Protein AF-A0AAD7NVD7-F1 (afdb_monomer_lite)

Secondary structure (DSSP, 8-state):
---------PPPPPPHHHHHHHHHHHHHHHHHHHHHHHHHHHHHHHHHHHHHHHHTS-HHHHHHHHHHHHHHHHTS-SS--HHHHHHHHHHHHHHHTT----HHHHHHHHHHHHHH--HHHHHHHHHHHHT-

Sequence (132 aa):
PQIRHTEPKKRPPLTAEKRKENAERRAEKRDGIDEALAAWWESTVALADDLSTRYKQKPKYFLEMMFQGSARMVHAQGKPNPYNAFRAEKAAECRERGEAKDAPTLHQDYFDEYKHLTVAEKDALVERFKDT

pLDDT: mean 86.47, std 12.33, range [48.78, 97.88]

Radius of gyration: 26.36 Å; chains: 1; bounding box: 55×62×56 Å

Structure (mmCIF, N/CA/C/O backbone):
data_AF-A0AAD7NVD7-F1
#
_entry.id   AF-A0AAD7NVD7-F1
#
loop_
_atom_site.group_PDB
_atom_site.id
_atom_site.type_symbol
_atom_site.label_atom_id
_atom_site.label_alt_id
_atom_site.label_comp_id
_atom_site.label_asym_id
_atom_site.label_entity_id
_atom_site.label_seq_id
_atom_site.pdbx_PDB_ins_code
_atom_site.Cartn_x
_atom_site.Cartn_y
_atom_site.Cartn_z
_atom_site.occupancy
_atom_site.B_iso_or_equiv
_atom_site.auth_seq_id
_atom_site.auth_comp_id
_atom_site.auth_asym_id
_atom_site.auth_atom_id
_atom_site.pdbx_PDB_model_num
ATOM 1 N N . PRO A 1 1 ? 27.121 42.587 -1.516 1.00 49.03 1 PRO A N 1
ATOM 2 C CA . PRO A 1 1 ? 25.753 42.102 -1.203 1.00 49.03 1 PRO A CA 1
ATOM 3 C C . PRO A 1 1 ? 25.769 41.182 0.032 1.00 49.03 1 PRO A C 1
ATOM 5 O O . PRO A 1 1 ? 26.150 40.022 -0.068 1.00 49.03 1 PRO A O 1
ATOM 8 N N . GLN A 1 2 ? 25.449 41.720 1.215 1.00 48.78 2 GLN A N 1
ATOM 9 C CA . GLN A 1 2 ? 25.374 40.931 2.452 1.00 48.78 2 GLN A CA 1
ATOM 10 C C . GLN A 1 2 ? 24.042 40.176 2.516 1.00 48.78 2 GLN A C 1
ATOM 12 O O . GLN A 1 2 ? 22.981 40.784 2.652 1.00 48.78 2 GLN A O 1
ATOM 17 N N . ILE A 1 3 ? 24.107 38.848 2.445 1.00 52.66 3 ILE A N 1
ATOM 18 C CA . ILE A 1 3 ? 22.983 37.958 2.738 1.00 52.66 3 ILE A CA 1
ATOM 19 C C . ILE A 1 3 ? 22.855 37.903 4.264 1.00 52.66 3 ILE A C 1
ATOM 21 O O . ILE A 1 3 ? 23.722 37.366 4.951 1.00 52.66 3 ILE A O 1
ATOM 25 N N . ARG A 1 4 ? 21.796 38.505 4.816 1.00 52.72 4 ARG A N 1
ATOM 26 C CA . ARG A 1 4 ? 21.467 38.373 6.240 1.00 52.72 4 ARG A CA 1
ATOM 27 C C . ARG A 1 4 ? 20.953 36.954 6.486 1.00 52.72 4 ARG A C 1
ATOM 29 O O . ARG A 1 4 ? 19.816 36.646 6.142 1.00 52.72 4 ARG A O 1
ATOM 36 N N . HIS A 1 5 ? 21.769 36.109 7.108 1.00 55.62 5 HIS A N 1
ATOM 37 C CA . HIS A 1 5 ? 21.279 34.908 7.776 1.00 55.62 5 HIS A CA 1
ATOM 38 C C . HIS A 1 5 ? 20.419 35.347 8.967 1.00 55.62 5 HIS A C 1
ATOM 40 O O . HIS A 1 5 ? 20.939 35.744 10.006 1.00 55.62 5 HIS A O 1
ATOM 46 N N . THR A 1 6 ? 19.096 35.339 8.818 1.00 63.62 6 THR A N 1
ATOM 47 C CA . THR A 1 6 ? 18.201 35.463 9.971 1.00 63.62 6 THR A CA 1
ATOM 48 C C . THR A 1 6 ? 18.173 34.120 10.686 1.00 63.62 6 THR A C 1
ATOM 50 O O . THR A 1 6 ? 17.677 33.140 10.127 1.00 63.62 6 THR A O 1
ATOM 53 N N . GLU A 1 7 ? 18.704 34.066 11.906 1.00 65.88 7 GLU A N 1
ATOM 54 C CA . GLU A 1 7 ? 18.535 32.908 12.781 1.00 65.88 7 GLU A CA 1
ATOM 55 C C . GLU A 1 7 ? 17.039 32.565 12.912 1.00 65.88 7 GLU A C 1
ATOM 57 O O . GLU A 1 7 ? 16.206 33.470 13.070 1.00 65.88 7 GLU A O 1
ATOM 62 N N . PRO A 1 8 ? 16.652 31.279 12.841 1.00 60.41 8 PRO A N 1
ATOM 63 C CA . PRO A 1 8 ? 15.260 30.891 12.995 1.00 60.41 8 PRO A CA 1
ATOM 64 C C . PRO A 1 8 ? 14.788 31.244 14.409 1.00 60.41 8 PRO A C 1
ATOM 66 O O . PRO A 1 8 ? 15.193 30.637 15.401 1.00 60.41 8 PRO A O 1
ATOM 69 N N . LYS A 1 9 ? 13.907 32.245 14.501 1.00 72.50 9 LYS A N 1
ATOM 70 C CA . LYS A 1 9 ? 13.310 32.710 15.757 1.00 72.50 9 LYS A CA 1
ATOM 71 C C . LYS A 1 9 ? 12.595 31.536 16.441 1.00 72.50 9 LYS A C 1
ATOM 73 O O . LYS A 1 9 ? 11.569 31.060 15.949 1.00 72.50 9 LYS A O 1
ATOM 78 N N . LYS A 1 10 ? 13.137 31.053 17.568 1.00 67.44 10 LYS A N 1
ATOM 79 C CA . LYS A 1 10 ? 12.531 29.967 18.357 1.00 67.44 10 LYS A CA 1
ATOM 80 C C . LYS A 1 10 ? 11.134 30.397 18.805 1.00 67.44 10 LYS A C 1
ATOM 82 O O . LYS A 1 10 ? 10.976 31.404 19.493 1.00 67.44 10 LYS A O 1
ATOM 87 N N . ARG A 1 11 ? 10.111 29.647 18.386 1.00 75.56 11 ARG A N 1
ATOM 88 C CA . ARG A 1 11 ? 8.727 29.893 18.809 1.00 75.56 11 ARG A CA 1
ATOM 89 C C . ARG A 1 11 ? 8.612 29.590 20.309 1.00 75.56 11 ARG A C 1
ATOM 91 O O . ARG A 1 11 ? 9.151 28.569 20.741 1.00 75.56 11 ARG A O 1
ATOM 98 N N . PRO A 1 12 ? 7.931 30.435 21.100 1.00 78.44 12 PRO A N 1
ATOM 99 C CA . PRO A 1 12 ? 7.745 30.173 22.520 1.00 78.44 12 PRO A CA 1
ATOM 100 C C . PRO A 1 12 ? 6.961 28.865 22.733 1.00 78.44 12 PRO A C 1
ATOM 102 O O . PRO A 1 12 ? 6.063 28.551 21.941 1.00 78.44 12 PRO A O 1
ATOM 105 N N . PRO A 1 13 ? 7.292 28.083 23.777 1.00 78.12 13 PRO A N 1
ATOM 106 C CA . PRO A 1 13 ? 6.607 26.830 24.064 1.00 78.12 13 PRO A CA 1
ATOM 107 C C . PRO A 1 13 ? 5.128 27.078 24.390 1.00 78.12 13 PRO A C 1
ATOM 109 O O . PRO A 1 13 ? 4.784 28.006 25.117 1.00 78.12 13 PRO A O 1
ATOM 112 N N . LEU A 1 14 ? 4.243 26.224 23.862 1.00 81.94 14 LEU A N 1
ATOM 113 C CA . LEU A 1 14 ? 2.805 26.262 24.160 1.00 81.94 14 LEU A CA 1
ATOM 114 C C . LEU A 1 14 ? 2.567 26.105 25.666 1.00 81.94 14 LEU A C 1
ATOM 116 O O . LEU A 1 14 ? 3.183 25.230 26.282 1.00 81.94 14 LEU A O 1
ATOM 120 N N . THR A 1 15 ? 1.649 26.899 26.221 1.00 88.31 15 THR A N 1
ATOM 121 C CA . THR A 1 15 ? 1.169 26.758 27.604 1.00 88.31 15 THR A CA 1
ATOM 122 C C . THR A 1 15 ? 0.456 25.417 27.796 1.00 88.31 15 THR A C 1
ATOM 124 O O . THR A 1 15 ? -0.029 24.824 26.829 1.00 88.31 15 THR A O 1
ATOM 127 N N . ALA A 1 16 ? 0.394 24.919 29.035 1.00 85.44 16 ALA A N 1
ATOM 128 C CA . ALA A 1 16 ? -0.267 23.648 29.347 1.00 85.44 16 ALA A CA 1
ATOM 129 C C . ALA A 1 16 ? -1.744 23.639 28.906 1.00 85.44 16 ALA A C 1
ATOM 131 O O . ALA A 1 16 ? -2.192 22.679 28.285 1.00 85.44 16 ALA A O 1
ATOM 132 N N . GLU A 1 17 ? -2.454 24.748 29.118 1.00 85.06 17 GLU A N 1
ATOM 133 C CA . GLU A 1 17 ? -3.843 24.945 28.685 1.00 85.06 17 GLU A CA 1
ATOM 134 C C . GLU A 1 17 ? -3.994 24.825 27.166 1.00 85.06 17 GLU A C 1
ATOM 136 O O . GLU A 1 17 ? -4.778 24.012 26.686 1.00 85.06 17 GLU A O 1
ATOM 141 N N . LYS A 1 18 ? -3.153 25.526 26.390 1.00 86.31 18 LYS A N 1
ATOM 142 C CA . LYS A 1 18 ? -3.166 25.423 24.922 1.00 86.31 18 LYS A CA 1
ATOM 143 C C . LYS A 1 18 ? -2.792 24.029 24.427 1.00 86.31 18 LYS A C 1
ATOM 145 O O . LYS A 1 18 ? -3.179 23.646 23.326 1.00 86.31 18 LYS A O 1
ATOM 150 N N . ARG A 1 19 ? -1.998 23.258 25.177 1.00 87.44 19 ARG A N 1
ATOM 151 C CA . ARG A 1 19 ? -1.716 21.853 24.832 1.00 87.44 19 ARG A CA 1
ATOM 152 C C . ARG A 1 19 ? -2.940 20.973 25.070 1.00 87.44 19 ARG A C 1
ATOM 154 O O . ARG A 1 19 ? -3.220 20.144 24.211 1.00 87.44 19 ARG A O 1
ATOM 161 N N . LYS A 1 20 ? -3.659 21.181 26.178 1.00 89.94 20 LYS A N 1
ATOM 162 C CA . LYS A 1 20 ? -4.896 20.463 26.517 1.00 89.94 20 LYS A CA 1
ATOM 163 C C . LYS A 1 20 ? -5.998 20.740 25.495 1.00 89.94 20 LYS A C 1
ATOM 165 O O . LYS A 1 20 ? -6.492 19.799 24.892 1.00 89.94 20 LYS A O 1
ATOM 170 N N . GLU A 1 21 ? -6.256 22.010 25.191 1.00 90.25 21 GLU A N 1
ATOM 171 C CA . GLU A 1 21 ? -7.224 22.431 24.165 1.00 90.25 21 GLU A CA 1
ATOM 172 C C . GLU A 1 21 ? -6.884 21.833 22.787 1.00 90.25 21 GLU A C 1
ATOM 174 O O . GLU A 1 21 ? -7.733 21.286 22.086 1.00 90.25 21 GLU A O 1
ATOM 179 N N . ASN A 1 22 ? -5.603 21.863 22.399 1.00 89.12 22 ASN A N 1
ATOM 180 C CA . ASN A 1 22 ? -5.165 21.233 21.154 1.00 89.12 22 ASN A CA 1
ATOM 181 C C . ASN A 1 22 ? -5.343 19.712 21.159 1.00 89.12 22 ASN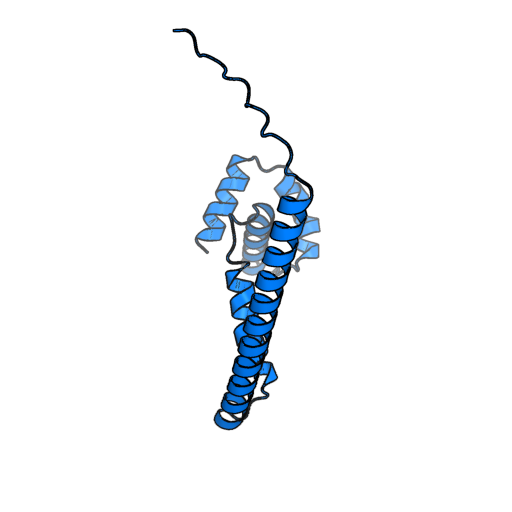 A C 1
ATOM 183 O O . ASN A 1 22 ? -5.587 19.147 20.096 1.00 89.12 22 ASN A O 1
ATOM 187 N N . ALA A 1 23 ? -5.155 19.051 22.301 1.00 89.69 23 ALA A N 1
ATOM 188 C CA . ALA A 1 23 ? -5.347 17.613 22.427 1.00 89.69 23 ALA A CA 1
ATOM 189 C C . ALA A 1 23 ? -6.832 17.244 22.327 1.00 89.69 23 ALA A C 1
ATOM 191 O O . ALA A 1 23 ? -7.161 16.344 21.562 1.00 89.69 23 ALA A O 1
ATOM 192 N N . GLU A 1 24 ? -7.709 17.986 23.003 1.00 91.75 24 GLU A N 1
ATOM 193 C CA . GLU A 1 24 ? -9.166 17.810 22.951 1.00 91.75 24 GLU A CA 1
ATOM 194 C C . GLU A 1 24 ? -9.692 18.004 21.526 1.00 91.75 24 GLU A C 1
ATOM 196 O O . GLU A 1 24 ? -10.316 17.104 20.974 1.00 91.75 24 GLU A O 1
ATOM 201 N N . ARG A 1 25 ? -9.302 19.093 20.850 1.00 91.00 25 ARG A N 1
ATOM 202 C CA . ARG A 1 25 ? -9.669 19.326 19.442 1.00 91.00 25 ARG A CA 1
ATOM 203 C C . ARG A 1 25 ? -9.154 18.236 18.498 1.00 91.00 25 ARG A C 1
ATOM 205 O O . ARG A 1 25 ? -9.771 17.933 17.481 1.00 91.00 25 ARG A O 1
ATOM 212 N N . ARG A 1 26 ? -7.970 17.680 18.775 1.00 90.06 26 ARG A N 1
ATOM 213 C CA . ARG A 1 26 ? -7.421 16.568 17.981 1.00 90.06 26 ARG A CA 1
ATOM 214 C C . ARG A 1 26 ? -8.186 15.273 18.226 1.00 90.06 26 ARG A C 1
ATOM 216 O O . ARG A 1 26 ? -8.305 14.506 17.278 1.00 90.06 26 ARG A O 1
ATOM 223 N N . ALA A 1 27 ? -8.636 15.035 19.457 1.00 92.25 27 ALA A N 1
ATOM 224 C CA . ALA A 1 27 ? -9.460 13.887 19.804 1.00 92.25 27 ALA A CA 1
ATOM 225 C C . ALA A 1 27 ? -10.813 13.984 19.095 1.00 92.25 27 ALA A C 1
ATOM 227 O O . ALA A 1 27 ? -11.097 13.130 18.273 1.00 92.25 27 ALA A O 1
ATOM 228 N N . GLU A 1 28 ? -11.527 15.101 19.246 1.00 93.19 28 GLU A N 1
ATOM 229 C CA . GLU A 1 28 ? -12.812 15.340 18.571 1.00 93.19 28 GLU A CA 1
ATOM 230 C C . GLU A 1 28 ? -12.703 15.191 17.046 1.00 93.19 28 GLU A C 1
ATOM 232 O O . GLU A 1 28 ? -13.506 14.515 16.406 1.00 93.19 28 GLU A O 1
ATOM 237 N N . LYS A 1 29 ? -11.649 15.760 16.444 1.00 93.75 29 LYS A N 1
ATOM 238 C CA . LYS A 1 29 ? -11.399 15.584 15.010 1.00 93.75 29 LYS A CA 1
ATOM 239 C C . LYS A 1 29 ? -11.157 14.119 14.638 1.00 93.75 29 LYS A C 1
ATOM 241 O O . LYS A 1 29 ? -11.532 13.715 13.541 1.00 93.75 29 LYS A O 1
ATOM 246 N N . ARG A 1 30 ? -10.456 13.358 15.481 1.00 92.88 30 ARG A N 1
ATOM 247 C CA . ARG A 1 30 ? -10.186 11.942 15.223 1.00 92.88 30 ARG A CA 1
ATOM 248 C C . ARG A 1 30 ? -11.466 11.127 15.337 1.00 92.88 30 ARG A C 1
ATOM 250 O O . ARG A 1 30 ? -11.746 10.386 14.409 1.00 92.88 30 ARG A O 1
ATOM 257 N N . ASP A 1 31 ? -12.258 11.366 16.372 1.00 94.56 31 ASP A N 1
ATOM 258 C CA . ASP A 1 31 ? -13.538 10.692 16.575 1.00 94.56 31 ASP A CA 1
ATOM 259 C C . ASP A 1 31 ? -14.467 10.924 15.372 1.00 94.56 31 ASP A C 1
ATOM 261 O O . ASP A 1 31 ? -15.020 9.973 14.828 1.00 94.56 31 ASP A O 1
ATOM 265 N N . GLY A 1 32 ? -14.537 12.159 14.857 1.00 95.50 32 GLY A N 1
ATOM 266 C CA . GLY A 1 32 ? -15.311 12.458 13.647 1.00 95.50 32 GLY A CA 1
ATOM 267 C C . GLY A 1 32 ? -14.765 11.806 12.367 1.00 95.50 32 GLY A C 1
ATOM 268 O O . GLY A 1 32 ? -15.533 11.472 11.467 1.00 95.50 32 GLY A O 1
ATOM 269 N N . ILE A 1 33 ? -13.446 11.601 12.261 1.00 95.69 33 ILE A N 1
ATOM 270 C CA . ILE A 1 33 ? -12.856 10.832 11.151 1.00 95.69 33 ILE A CA 1
ATOM 271 C C . ILE A 1 33 ? -13.224 9.354 11.282 1.00 95.69 33 ILE A C 1
ATOM 273 O O . ILE A 1 33 ? -13.597 8.739 10.285 1.00 95.69 33 ILE A O 1
ATOM 277 N N . ASP A 1 34 ? -13.122 8.794 12.484 1.00 95.50 34 ASP A N 1
ATOM 278 C CA . ASP A 1 34 ? -13.397 7.383 12.741 1.00 95.50 34 ASP A CA 1
ATOM 279 C C . ASP A 1 34 ? -14.882 7.065 12.494 1.00 95.50 34 ASP A C 1
ATOM 281 O O . ASP A 1 34 ? -15.194 6.071 11.836 1.00 95.50 34 ASP A O 1
ATOM 285 N N . GLU A 1 35 ? -15.793 7.952 12.905 1.00 96.62 35 GLU A N 1
ATOM 286 C CA . GLU A 1 35 ? -17.225 7.855 12.601 1.00 96.62 35 GLU A CA 1
ATOM 287 C C . GLU A 1 35 ? -17.493 7.917 11.090 1.00 96.62 35 GLU A C 1
ATOM 289 O O . GLU A 1 35 ? -18.201 7.070 10.540 1.00 96.62 35 GLU A O 1
ATOM 294 N N . ALA A 1 36 ? -16.876 8.871 10.386 1.00 97.06 36 ALA A N 1
ATOM 295 C CA . ALA A 1 36 ? -17.028 8.985 8.939 1.00 97.06 36 ALA A CA 1
ATOM 296 C C . ALA A 1 36 ? -16.493 7.746 8.197 1.00 97.06 36 ALA A C 1
ATOM 298 O O . ALA A 1 36 ? -17.098 7.302 7.218 1.00 97.06 36 ALA A O 1
ATOM 299 N N . LEU A 1 37 ? -15.380 7.165 8.659 1.00 95.44 37 LEU A N 1
ATOM 300 C CA . LEU A 1 37 ? -14.820 5.932 8.102 1.00 95.44 37 LEU A CA 1
ATOM 301 C C . LEU A 1 37 ? -15.721 4.723 8.365 1.00 95.44 37 LEU A C 1
ATOM 303 O O . LEU A 1 37 ? -15.886 3.898 7.466 1.00 95.44 37 LEU A O 1
ATOM 307 N N . ALA A 1 38 ? -16.320 4.628 9.554 1.00 95.69 38 ALA A N 1
ATOM 308 C CA . ALA A 1 38 ? -17.275 3.575 9.883 1.00 95.69 38 ALA A CA 1
ATOM 309 C C . ALA A 1 38 ? -18.517 3.651 8.981 1.00 95.69 38 ALA A C 1
ATOM 311 O O . ALA A 1 38 ? -18.864 2.663 8.335 1.00 95.69 38 ALA A O 1
ATOM 312 N N . ALA A 1 39 ? -19.115 4.838 8.839 1.00 96.75 39 ALA A N 1
ATOM 313 C CA . ALA A 1 39 ? -20.268 5.050 7.963 1.00 96.75 39 ALA A CA 1
ATOM 314 C C . ALA A 1 39 ? -19.940 4.743 6.491 1.00 96.75 39 ALA A C 1
ATOM 316 O O . ALA A 1 39 ? -20.716 4.101 5.775 1.00 96.75 39 ALA A O 1
ATOM 317 N N . TRP A 1 40 ? -18.760 5.162 6.028 1.00 96.31 40 TRP A N 1
ATOM 318 C CA . TRP A 1 40 ? -18.294 4.834 4.685 1.00 96.31 40 TRP A CA 1
ATOM 319 C C . TRP A 1 40 ? -18.133 3.321 4.487 1.00 96.31 40 TRP A C 1
ATOM 321 O O . TRP A 1 40 ? -18.588 2.783 3.472 1.00 96.31 40 TRP A O 1
ATOM 331 N N . TRP A 1 41 ? -17.540 2.621 5.457 1.00 94.81 41 TRP A N 1
ATOM 332 C CA . TRP A 1 41 ? -17.392 1.169 5.414 1.00 94.81 41 TRP A CA 1
ATOM 333 C C . TRP A 1 41 ? -18.748 0.460 5.338 1.00 94.81 41 TRP A C 1
ATOM 335 O O . TRP A 1 41 ? -18.947 -0.373 4.454 1.00 94.81 41 TRP A O 1
ATOM 345 N N . GLU A 1 42 ? -19.700 0.836 6.193 1.00 96.25 42 GLU A N 1
ATOM 346 C CA . GLU A 1 42 ? -21.059 0.280 6.183 1.00 96.25 42 GLU A CA 1
ATOM 347 C C . GLU A 1 42 ? -21.741 0.468 4.824 1.00 96.25 42 GLU A C 1
ATOM 349 O O . GLU A 1 42 ? -22.264 -0.491 4.253 1.00 96.25 42 GLU A O 1
ATOM 354 N N . SER A 1 43 ? -21.660 1.674 4.251 1.00 96.44 43 SER A N 1
ATOM 355 C CA . SER A 1 43 ? -22.225 1.953 2.925 1.00 96.44 43 SER A CA 1
ATOM 356 C C . SER A 1 43 ? -21.573 1.116 1.815 1.00 96.44 43 SER A C 1
ATOM 358 O O . SER A 1 43 ? -22.248 0.654 0.894 1.00 96.44 43 SER A O 1
ATOM 360 N N . THR A 1 44 ? -20.267 0.864 1.928 1.00 95.88 44 THR A N 1
ATOM 361 C CA . THR A 1 44 ? -19.497 0.076 0.958 1.00 95.88 44 THR A CA 1
ATOM 362 C C . THR A 1 44 ? -19.868 -1.404 1.027 1.00 95.88 44 THR A C 1
ATOM 364 O O . THR A 1 44 ? -20.018 -2.051 -0.011 1.00 95.88 44 THR A O 1
ATOM 367 N N . VAL A 1 45 ? -20.055 -1.943 2.236 1.00 96.06 45 VAL A N 1
ATOM 368 C CA . VAL A 1 45 ? -20.519 -3.322 2.438 1.00 96.06 45 VAL A CA 1
ATOM 369 C C . VAL A 1 45 ? -21.940 -3.494 1.904 1.00 96.06 45 VAL A C 1
ATOM 371 O O . VAL A 1 45 ? -22.181 -4.424 1.138 1.00 96.06 45 VAL A O 1
ATOM 374 N N . ALA A 1 46 ? -22.846 -2.561 2.209 1.00 97.50 46 ALA A N 1
ATOM 375 C CA . ALA A 1 46 ? -24.216 -2.597 1.699 1.00 97.50 46 ALA A CA 1
ATOM 376 C C . ALA A 1 46 ? -24.261 -2.588 0.160 1.00 97.50 46 ALA A C 1
ATOM 378 O O . ALA A 1 46 ? -25.003 -3.357 -0.453 1.00 97.50 46 ALA A O 1
ATOM 379 N N . LEU A 1 47 ? -23.420 -1.769 -0.480 1.00 97.00 47 LEU A N 1
ATOM 380 C CA . LEU A 1 47 ? -23.283 -1.761 -1.936 1.00 97.00 47 LEU A CA 1
ATOM 381 C C . LEU A 1 47 ? -22.736 -3.094 -2.472 1.00 97.00 47 LEU A C 1
ATOM 383 O O . LEU A 1 47 ? -23.214 -3.593 -3.489 1.00 97.00 47 LEU A O 1
ATOM 387 N N . ALA A 1 48 ? -21.742 -3.688 -1.808 1.00 96.81 48 ALA A N 1
ATOM 388 C CA . ALA A 1 48 ? -21.196 -4.981 -2.216 1.00 96.81 48 ALA A CA 1
ATOM 389 C C . ALA A 1 48 ? -22.241 -6.109 -2.133 1.00 96.81 48 ALA A C 1
ATOM 391 O O . ALA A 1 48 ? -22.255 -6.986 -3.002 1.00 96.81 48 ALA A O 1
ATOM 392 N N . ASP A 1 49 ? -23.125 -6.072 -1.134 1.00 97.38 49 A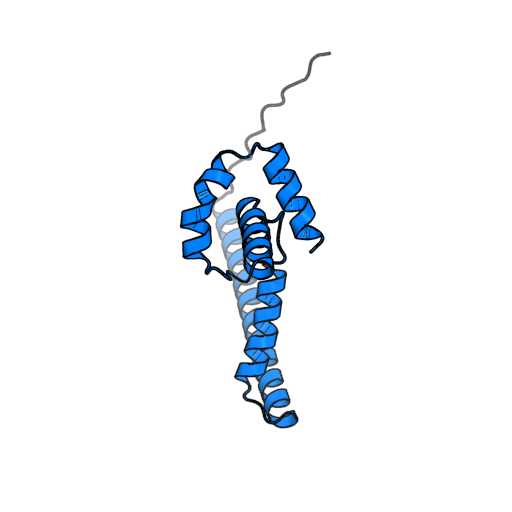SP A N 1
ATOM 393 C CA . ASP A 1 49 ? -24.234 -7.019 -0.984 1.00 97.38 49 ASP A CA 1
ATOM 394 C C . ASP A 1 49 ? -25.309 -6.842 -2.074 1.00 97.38 49 ASP A C 1
ATOM 396 O O . ASP A 1 49 ? -25.792 -7.833 -2.641 1.00 97.38 49 ASP A O 1
ATOM 400 N N . ASP A 1 50 ? -25.634 -5.598 -2.441 1.00 97.88 50 ASP A N 1
ATOM 401 C CA . ASP A 1 50 ? -26.531 -5.304 -3.570 1.00 97.88 50 ASP A CA 1
ATOM 402 C C . ASP A 1 50 ? -25.960 -5.845 -4.893 1.00 97.88 50 ASP A C 1
ATOM 404 O O . AS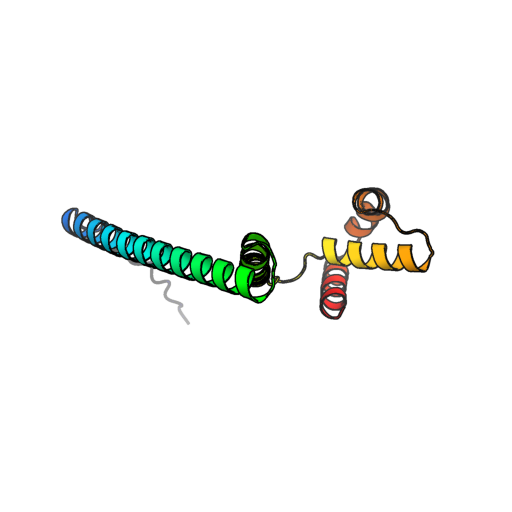P A 1 50 ? -26.619 -6.598 -5.620 1.00 97.88 50 ASP A O 1
ATOM 408 N N . LEU A 1 51 ? -24.683 -5.559 -5.169 1.00 97.56 51 LEU A N 1
ATOM 409 C CA . LEU A 1 51 ? -23.981 -6.061 -6.354 1.00 97.56 51 LEU A CA 1
ATOM 410 C C . LEU A 1 51 ? -23.902 -7.592 -6.369 1.00 97.56 51 LEU A C 1
ATOM 412 O O . LEU A 1 51 ? -24.091 -8.215 -7.417 1.00 97.56 51 LEU A O 1
ATOM 416 N N . SER A 1 52 ? -23.669 -8.206 -5.210 1.00 97.44 52 SER A N 1
ATOM 417 C CA . SER A 1 52 ? -23.703 -9.659 -5.027 1.00 97.44 52 SER A CA 1
ATOM 418 C C . SER A 1 52 ? -25.031 -10.251 -5.481 1.00 97.44 52 SER A C 1
ATOM 420 O O . SER A 1 52 ? -25.053 -11.177 -6.297 1.00 97.44 52 SER A O 1
ATOM 422 N N . THR A 1 53 ? -26.139 -9.660 -5.035 1.00 96.69 53 THR A N 1
ATOM 423 C CA . THR A 1 53 ? -27.487 -10.094 -5.414 1.00 96.69 53 THR A CA 1
ATOM 424 C C . THR A 1 53 ? -27.731 -9.908 -6.911 1.00 96.69 53 THR A C 1
ATOM 426 O O . THR A 1 53 ? -28.190 -10.829 -7.592 1.00 96.69 53 THR A O 1
ATOM 429 N N . ARG A 1 54 ? -27.368 -8.740 -7.450 1.00 97.88 54 ARG A N 1
ATOM 430 C CA . ARG A 1 54 ? -27.596 -8.379 -8.855 1.00 97.88 54 ARG A CA 1
ATOM 431 C C . ARG A 1 54 ? -26.812 -9.247 -9.838 1.00 97.88 54 ARG A C 1
ATOM 433 O O . ARG A 1 54 ? -27.336 -9.603 -10.891 1.00 97.88 54 ARG A O 1
ATOM 440 N N . TYR A 1 55 ? -25.569 -9.583 -9.503 1.00 97.75 55 TYR A N 1
ATOM 441 C CA . TYR A 1 55 ? -24.643 -10.271 -10.409 1.00 97.75 55 TYR A CA 1
ATOM 442 C C . TYR A 1 55 ? -24.347 -11.722 -10.011 1.00 97.75 55 TYR A C 1
ATOM 444 O O . TYR A 1 55 ? -23.549 -12.380 -10.676 1.00 97.75 55 TYR A O 1
ATOM 452 N N . LYS A 1 56 ? -25.003 -12.240 -8.962 1.00 96.50 56 LYS A N 1
ATOM 453 C CA . LYS A 1 56 ? -24.844 -13.615 -8.453 1.00 96.50 56 LYS A CA 1
ATOM 454 C C . LYS A 1 56 ? -23.383 -13.976 -8.155 1.00 96.50 56 LYS A C 1
ATOM 456 O O . LYS A 1 56 ? -22.932 -15.085 -8.432 1.00 96.50 56 LYS A O 1
ATOM 461 N N . GLN A 1 57 ? -22.647 -13.020 -7.600 1.00 97.25 57 GLN A N 1
ATOM 462 C CA . GLN A 1 57 ? -21.264 -13.185 -7.149 1.00 97.25 57 GLN A CA 1
ATOM 463 C C . GLN A 1 57 ? -21.194 -12.975 -5.642 1.00 97.25 57 GLN A C 1
ATOM 465 O O . GLN A 1 57 ? -22.100 -12.401 -5.059 1.00 97.25 57 GLN A O 1
ATOM 470 N N . LYS A 1 58 ? -20.124 -13.425 -4.984 1.00 95.81 58 LYS A N 1
ATOM 471 C CA . LYS A 1 58 ? -19.971 -13.206 -3.536 1.00 95.81 58 LYS A CA 1
ATOM 472 C C . LYS A 1 58 ? -19.681 -11.721 -3.248 1.00 95.81 58 LYS A C 1
ATOM 474 O O . LYS A 1 58 ? -18.859 -11.157 -3.965 1.00 95.81 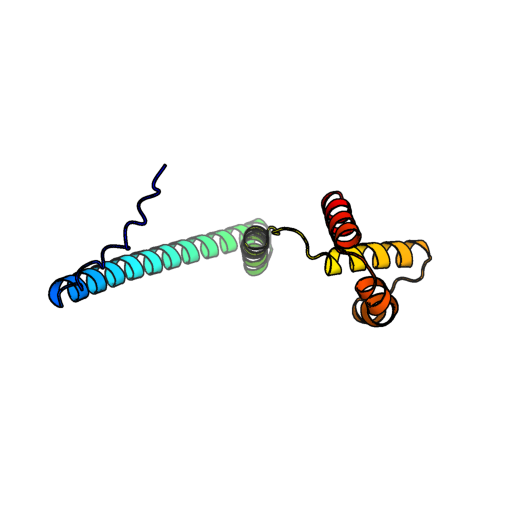58 LYS A O 1
ATOM 479 N N . PRO A 1 59 ? -20.196 -11.114 -2.161 1.00 93.94 59 PRO A N 1
ATOM 480 C CA . PRO A 1 59 ? -19.897 -9.715 -1.808 1.00 93.94 59 PRO A CA 1
ATOM 481 C C . PRO A 1 59 ? -18.391 -9.429 -1.718 1.00 93.94 59 PRO A C 1
ATOM 483 O O . PRO A 1 59 ? -17.900 -8.407 -2.195 1.00 93.94 59 PRO A O 1
ATOM 486 N N . LYS A 1 60 ? -17.630 -10.410 -1.206 1.00 93.94 60 LYS A N 1
ATOM 487 C CA . LYS A 1 60 ? -16.162 -10.384 -1.130 1.00 93.94 60 LYS A CA 1
ATOM 488 C C . LYS A 1 60 ? -15.489 -10.052 -2.467 1.00 93.94 60 LYS A C 1
ATOM 490 O O . LYS A 1 60 ? -14.509 -9.322 -2.462 1.00 93.94 60 LYS A O 1
ATOM 495 N N . TYR A 1 61 ? -16.016 -10.547 -3.589 1.00 93.81 61 TYR A N 1
ATOM 496 C CA . TYR A 1 61 ? -15.469 -10.273 -4.922 1.00 93.81 61 TYR A CA 1
ATOM 497 C C . TYR A 1 61 ? -15.487 -8.770 -5.243 1.00 93.81 61 TYR A C 1
ATOM 499 O O . TYR A 1 61 ? -14.493 -8.215 -5.708 1.00 93.81 61 TYR A O 1
ATOM 507 N N . PHE A 1 62 ? -16.594 -8.089 -4.937 1.00 94.56 62 PHE A N 1
ATOM 508 C CA . PHE A 1 62 ? -16.731 -6.653 -5.179 1.00 94.56 62 PHE A CA 1
ATOM 509 C C . PHE A 1 62 ? -15.909 -5.822 -4.199 1.00 94.56 62 PHE A C 1
ATOM 511 O O . PHE A 1 62 ? -15.278 -4.854 -4.618 1.00 94.56 62 PHE A O 1
ATOM 518 N N . LEU A 1 63 ? -15.862 -6.219 -2.922 1.00 93.50 63 LEU A N 1
ATOM 519 C CA . LEU A 1 63 ? -14.980 -5.588 -1.937 1.00 93.50 63 LEU A CA 1
ATOM 520 C C . LEU A 1 63 ? -13.520 -5.676 -2.394 1.00 93.50 63 LEU A C 1
ATOM 522 O O . LEU A 1 63 ? -12.843 -4.656 -2.484 1.00 93.50 63 LEU A O 1
ATOM 526 N N . GLU A 1 64 ? -13.048 -6.865 -2.769 1.00 91.56 64 GLU A N 1
ATOM 527 C CA . GLU A 1 64 ? -11.691 -7.046 -3.294 1.00 91.56 64 GLU A CA 1
ATOM 528 C C . GLU A 1 64 ? -11.429 -6.145 -4.505 1.00 91.56 64 GLU A C 1
ATOM 530 O O . GLU A 1 64 ? -10.396 -5.484 -4.543 1.00 91.56 64 GLU A O 1
ATOM 535 N N . MET A 1 65 ? -12.370 -6.034 -5.445 1.00 89.62 65 MET A N 1
ATOM 536 C CA . MET A 1 65 ? -12.225 -5.156 -6.609 1.00 89.62 65 MET A CA 1
ATOM 537 C C . MET A 1 65 ? -12.123 -3.668 -6.223 1.00 89.62 65 MET A C 1
ATOM 539 O O . MET A 1 65 ? -11.246 -2.963 -6.729 1.00 89.62 65 MET A O 1
ATOM 543 N N . MET A 1 66 ? -12.969 -3.197 -5.299 1.00 87.94 66 MET A N 1
ATOM 544 C CA . MET A 1 66 ? -12.941 -1.815 -4.799 1.00 87.94 66 MET A CA 1
ATOM 545 C C . MET A 1 66 ? -11.617 -1.495 -4.083 1.00 87.94 66 MET A C 1
ATOM 547 O O . MET A 1 66 ? -10.987 -0.468 -4.354 1.00 87.94 66 MET A O 1
ATOM 551 N N . PHE A 1 67 ? -11.133 -2.398 -3.226 1.00 85.81 67 PHE A N 1
ATOM 552 C CA . PHE A 1 67 ? -9.918 -2.170 -2.436 1.00 85.81 67 PHE A CA 1
ATOM 553 C C . PHE A 1 67 ? -8.622 -2.438 -3.210 1.00 85.81 67 PHE A C 1
ATOM 555 O O . PHE A 1 67 ? -7.640 -1.722 -3.013 1.00 85.81 67 PHE A O 1
ATOM 562 N N . GLN A 1 68 ? -8.593 -3.382 -4.152 1.00 82.38 68 GLN A N 1
ATOM 563 C CA . GLN A 1 68 ? -7.444 -3.553 -5.051 1.00 82.38 68 GLN A CA 1
ATOM 564 C C . GLN A 1 68 ? -7.244 -2.325 -5.946 1.00 82.38 68 GLN A C 1
ATOM 566 O O . GLN A 1 68 ? -6.103 -1.936 -6.198 1.00 82.38 68 GLN A O 1
ATOM 571 N N . GLY A 1 69 ? -8.333 -1.675 -6.377 1.00 69.69 69 GLY A N 1
ATOM 572 C CA . GLY A 1 69 ? -8.271 -0.373 -7.042 1.00 69.69 69 GLY A CA 1
ATOM 573 C C . GLY A 1 69 ? -7.570 0.674 -6.173 1.00 69.69 69 GLY A C 1
ATOM 574 O O . GLY A 1 69 ? -6.649 1.342 -6.639 1.00 69.69 69 GLY A O 1
ATOM 575 N N . SER A 1 70 ? -7.918 0.744 -4.884 1.00 68.50 70 SER A N 1
ATOM 576 C CA . SER A 1 70 ? -7.268 1.664 -3.940 1.00 68.50 70 SER A CA 1
ATOM 577 C C . SER A 1 70 ? -5.780 1.358 -3.732 1.00 68.50 70 SER A C 1
ATOM 579 O O . SER A 1 70 ? -4.964 2.277 -3.744 1.00 68.50 70 SER A O 1
ATOM 581 N N . ALA A 1 71 ? -5.391 0.079 -3.658 1.00 67.31 71 ALA A N 1
ATOM 582 C CA . ALA A 1 71 ? -3.987 -0.320 -3.599 1.00 67.31 71 ALA A CA 1
ATOM 583 C C . ALA A 1 71 ? -3.238 0.133 -4.859 1.00 67.31 71 ALA A C 1
ATOM 585 O O . ALA A 1 71 ? -2.142 0.673 -4.760 1.00 67.31 71 ALA A O 1
ATOM 586 N N . ARG A 1 72 ? -3.844 0.002 -6.044 1.00 66.50 72 ARG A N 1
ATOM 587 C CA . ARG A 1 72 ? -3.265 0.521 -7.292 1.00 66.50 72 ARG A CA 1
ATOM 588 C C . ARG A 1 72 ? -3.176 2.042 -7.329 1.00 66.50 72 ARG A C 1
ATOM 590 O O . ARG A 1 72 ? -2.276 2.533 -7.986 1.00 66.50 72 ARG A O 1
ATOM 597 N N . MET A 1 73 ? -4.064 2.777 -6.658 1.00 65.38 73 MET A N 1
ATOM 598 C CA . MET A 1 73 ? -3.996 4.243 -6.568 1.00 65.38 73 MET A CA 1
ATOM 599 C C . MET A 1 73 ? -2.925 4.713 -5.580 1.00 65.38 73 MET A C 1
ATOM 601 O O . MET A 1 73 ? -2.173 5.631 -5.884 1.00 65.38 73 MET A O 1
ATOM 605 N N . VAL A 1 74 ? -2.817 4.068 -4.415 1.00 63.91 74 VAL A N 1
ATOM 606 C CA . VAL A 1 74 ? -1.774 4.362 -3.415 1.00 63.91 74 VAL A CA 1
ATOM 607 C C . VAL A 1 74 ? -0.396 3.942 -3.928 1.00 63.91 74 VAL A C 1
ATOM 609 O O . VAL A 1 74 ? 0.598 4.624 -3.692 1.00 63.91 74 VAL A O 1
ATOM 612 N N . HIS A 1 75 ? -0.339 2.830 -4.660 1.00 62.34 75 HIS A N 1
ATOM 613 C CA . HIS A 1 75 ? 0.864 2.322 -5.310 1.00 62.34 75 HIS A CA 1
ATOM 614 C C . HIS A 1 75 ? 0.951 2.709 -6.789 1.00 62.34 75 HIS A C 1
ATOM 616 O O . HIS A 1 75 ? 1.762 2.104 -7.496 1.00 62.34 75 HIS A O 1
ATOM 622 N N . ALA A 1 76 ? 0.151 3.684 -7.252 1.00 58.28 76 ALA A N 1
ATOM 623 C CA . ALA A 1 76 ? 0.280 4.266 -8.585 1.00 58.28 76 ALA A CA 1
ATOM 624 C C . ALA A 1 76 ? 1.674 4.887 -8.624 1.00 58.28 76 ALA A C 1
ATOM 626 O O . ALA A 1 76 ? 1.966 5.859 -7.932 1.00 58.28 76 ALA A O 1
ATOM 627 N N . GLN A 1 77 ? 2.572 4.168 -9.281 1.00 58.22 77 GLN A N 1
ATOM 628 C CA . GLN A 1 77 ? 3.982 4.132 -8.938 1.00 58.22 77 GLN A CA 1
ATOM 629 C C . GLN A 1 77 ? 4.625 5.520 -9.056 1.00 58.22 77 GLN A C 1
ATOM 631 O O . GLN A 1 77 ? 4.503 6.197 -10.075 1.00 58.22 77 GLN A O 1
ATOM 636 N N . GLY A 1 78 ? 5.411 5.893 -8.041 1.00 67.06 78 GLY A N 1
ATOM 637 C CA . GLY A 1 78 ? 6.552 6.781 -8.261 1.00 67.06 78 GLY A CA 1
ATOM 638 C C . GLY A 1 78 ? 7.518 6.174 -9.290 1.00 67.06 78 GLY A C 1
ATOM 639 O O . GLY A 1 78 ? 7.310 5.057 -9.758 1.00 67.06 78 GLY A O 1
ATOM 640 N N . LYS A 1 79 ? 8.585 6.903 -9.648 1.00 67.94 79 LYS A N 1
ATOM 641 C CA . LYS A 1 79 ? 9.602 6.456 -10.623 1.00 67.94 79 LYS A CA 1
ATOM 642 C C . LYS A 1 79 ? 9.909 4.950 -10.435 1.00 67.94 79 LYS A C 1
ATOM 644 O O . LYS A 1 79 ? 10.361 4.589 -9.343 1.00 67.94 79 LYS A O 1
ATOM 649 N N . PRO A 1 80 ? 9.641 4.083 -11.439 1.00 74.94 80 PRO A N 1
ATOM 650 C CA . PRO A 1 80 ? 9.893 2.652 -11.331 1.00 74.94 80 PRO A CA 1
ATOM 651 C C . PRO A 1 80 ? 11.322 2.393 -10.867 1.00 74.94 80 PRO A C 1
ATOM 653 O O . PRO A 1 80 ? 12.253 3.088 -11.273 1.00 74.94 80 PRO A O 1
ATOM 656 N N . ASN A 1 81 ? 11.504 1.402 -9.999 1.00 87.31 81 ASN A N 1
ATOM 657 C CA . ASN A 1 81 ? 12.837 1.021 -9.551 1.00 87.31 81 ASN A CA 1
ATOM 658 C C . ASN A 1 81 ? 13.648 0.500 -10.760 1.00 87.31 81 ASN A C 1
ATOM 660 O O . ASN A 1 81 ? 13.178 -0.445 -11.403 1.00 87.31 81 ASN A O 1
ATOM 664 N N . PRO A 1 82 ? 14.862 1.028 -11.036 1.00 90.38 82 PRO A N 1
ATOM 665 C CA . PRO A 1 82 ? 15.724 0.540 -12.114 1.00 90.38 82 PRO A CA 1
ATOM 666 C C . PRO A 1 82 ? 15.945 -0.971 -12.109 1.00 90.38 82 PRO A C 1
ATOM 668 O O . PRO A 1 82 ? 16.040 -1.591 -13.163 1.00 90.38 82 PRO A O 1
ATOM 671 N N . TYR A 1 83 ? 15.975 -1.589 -10.927 1.00 91.31 83 TYR A N 1
ATOM 672 C CA . TYR A 1 83 ? 16.126 -3.033 -10.809 1.00 91.31 83 TYR A CA 1
ATOM 673 C C . TYR A 1 83 ? 14.901 -3.806 -11.312 1.00 91.31 83 TYR A C 1
ATOM 675 O O . TYR A 1 83 ? 15.035 -4.844 -11.957 1.00 91.31 83 TYR A O 1
ATOM 683 N N . ASN A 1 84 ? 13.698 -3.293 -11.049 1.00 90.00 84 ASN A N 1
ATOM 684 C CA . ASN A 1 84 ? 12.468 -3.914 -11.537 1.00 90.00 84 ASN A CA 1
ATOM 685 C C . ASN A 1 84 ? 12.338 -3.745 -13.055 1.00 90.00 84 ASN A C 1
ATOM 687 O O . ASN A 1 84 ? 11.962 -4.703 -13.724 1.00 90.00 84 ASN A O 1
ATOM 691 N N . ALA A 1 85 ? 12.719 -2.577 -13.581 1.00 91.38 85 ALA A N 1
ATOM 692 C CA . ALA A 1 85 ? 12.790 -2.323 -15.017 1.00 91.38 85 ALA A CA 1
ATOM 693 C C . ALA A 1 85 ? 13.762 -3.292 -15.715 1.00 91.38 85 ALA A C 1
ATOM 695 O O . ALA A 1 85 ? 13.378 -3.994 -16.647 1.00 91.38 85 ALA A O 1
ATOM 696 N N . PHE A 1 86 ? 14.983 -3.428 -15.187 1.00 93.31 86 PHE A N 1
ATOM 697 C CA . PHE A 1 86 ? 15.982 -4.378 -15.687 1.00 93.31 86 PHE A CA 1
ATOM 698 C C . PHE A 1 86 ? 15.477 -5.824 -15.702 1.00 93.31 86 PHE A C 1
ATOM 700 O O . PHE A 1 86 ? 15.620 -6.533 -16.694 1.00 93.31 86 PHE A O 1
ATOM 707 N N . ARG A 1 87 ? 14.846 -6.276 -14.614 1.00 93.19 87 ARG A N 1
ATOM 708 C CA . ARG A 1 87 ? 14.310 -7.641 -14.547 1.00 93.19 87 ARG A CA 1
ATOM 709 C C . ARG A 1 87 ? 13.166 -7.881 -15.520 1.00 93.19 87 ARG A C 1
ATOM 711 O O . ARG A 1 87 ? 13.039 -8.999 -16.008 1.00 93.19 87 ARG A O 1
ATOM 718 N N . ALA A 1 88 ? 12.329 -6.878 -15.769 1.00 90.62 88 ALA A N 1
ATOM 719 C CA . ALA A 1 88 ? 11.262 -6.986 -16.752 1.00 90.62 88 ALA A CA 1
ATOM 720 C C . ALA A 1 88 ? 11.829 -7.138 -18.172 1.00 90.62 88 ALA A C 1
ATOM 722 O O . ALA A 1 88 ? 11.369 -8.015 -18.901 1.00 90.62 88 ALA A O 1
ATOM 723 N N . GLU A 1 89 ? 12.869 -6.368 -18.512 1.00 92.56 89 GLU A N 1
ATOM 724 C CA . GLU A 1 89 ? 13.593 -6.477 -19.786 1.00 92.56 89 GLU A CA 1
ATOM 725 C C . GLU A 1 89 ? 14.214 -7.875 -19.944 1.00 92.56 89 GLU A C 1
ATOM 727 O O . GLU A 1 89 ? 13.910 -8.578 -20.906 1.00 92.56 89 GLU A O 1
ATOM 732 N N . LYS A 1 90 ? 14.953 -8.369 -18.938 1.00 93.75 90 LYS A N 1
ATOM 733 C CA . LYS A 1 90 ? 15.515 -9.734 -18.971 1.00 93.75 90 LYS A CA 1
ATOM 734 C C . LYS A 1 90 ? 14.453 -10.826 -19.038 1.00 93.75 90 LYS A C 1
ATOM 736 O O . LYS A 1 90 ? 14.627 -11.809 -19.753 1.00 93.75 90 LYS A O 1
ATOM 741 N N . ALA A 1 91 ? 13.334 -10.663 -18.337 1.00 92.81 91 ALA A N 1
ATOM 742 C CA . ALA A 1 91 ? 12.225 -11.605 -18.433 1.00 92.81 91 ALA A CA 1
ATOM 743 C C . ALA A 1 91 ? 11.625 -11.641 -19.849 1.00 92.81 91 ALA A C 1
ATOM 745 O O . ALA A 1 91 ? 11.273 -12.722 -20.320 1.00 92.81 91 ALA A O 1
ATOM 746 N N . ALA A 1 92 ? 11.504 -10.490 -20.521 1.00 91.56 92 ALA A N 1
ATOM 747 C CA . ALA A 1 92 ? 11.043 -10.414 -21.905 1.00 91.56 92 ALA A CA 1
ATOM 748 C C . ALA A 1 92 ? 12.042 -11.085 -22.860 1.00 91.56 92 ALA A C 1
ATOM 750 O O . ALA A 1 92 ? 11.651 -11.996 -23.587 1.00 91.56 92 ALA A O 1
ATOM 751 N N . GLU A 1 93 ? 13.332 -10.748 -22.758 1.00 92.94 93 GLU A N 1
ATOM 752 C CA . GLU A 1 93 ? 14.404 -11.371 -23.547 1.00 92.94 93 GLU A CA 1
ATOM 753 C C . GLU A 1 93 ? 14.432 -12.904 -23.394 1.00 92.94 93 GLU A C 1
ATOM 755 O O . GLU A 1 93 ? 14.650 -13.636 -24.360 1.00 92.94 93 GLU A O 1
ATOM 760 N N . CYS A 1 94 ? 14.234 -13.410 -22.174 1.00 91.88 94 CYS A N 1
ATOM 761 C CA . CYS A 1 94 ? 14.177 -14.844 -21.895 1.0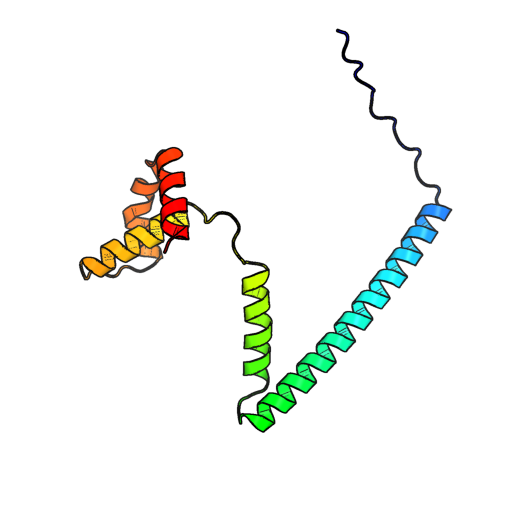0 91.88 94 CYS A CA 1
ATOM 762 C C . CYS A 1 94 ? 12.946 -15.507 -22.532 1.00 91.88 94 CYS A C 1
ATOM 764 O O . CYS A 1 94 ? 13.052 -16.604 -23.078 1.00 91.88 94 CYS A O 1
ATOM 766 N N . ARG A 1 95 ? 11.780 -14.846 -22.511 1.00 92.19 95 ARG A N 1
ATOM 767 C CA . ARG A 1 95 ? 10.562 -15.361 -23.162 1.00 92.19 95 ARG A CA 1
ATOM 768 C C . ARG A 1 95 ? 10.697 -15.412 -24.680 1.00 92.19 95 ARG A C 1
ATOM 770 O O . ARG A 1 95 ? 10.270 -16.397 -25.270 1.00 92.19 95 ARG A O 1
ATOM 777 N N . GLU A 1 96 ? 11.306 -14.400 -25.295 1.00 92.88 96 GLU A N 1
ATOM 778 C CA . GLU A 1 96 ? 11.551 -14.367 -26.745 1.00 92.88 96 GLU A CA 1
ATOM 779 C C . GLU A 1 96 ? 12.451 -15.519 -27.207 1.00 92.88 96 GLU A C 1
ATOM 781 O O . GLU A 1 96 ? 12.259 -16.066 -28.290 1.00 92.88 96 GLU A O 1
ATOM 786 N N . ARG A 1 97 ? 13.387 -15.946 -26.352 1.00 92.00 97 ARG A N 1
ATOM 787 C CA . ARG A 1 97 ? 14.258 -17.107 -26.589 1.00 92.00 97 ARG A CA 1
ATOM 788 C C . ARG A 1 97 ? 13.603 -18.456 -26.267 1.00 92.00 97 ARG A C 1
ATOM 790 O O . ARG A 1 97 ? 14.223 -19.491 -26.477 1.00 92.00 97 ARG A O 1
ATOM 797 N N . GLY A 1 98 ? 12.373 -18.466 -25.749 1.00 92.62 98 GLY A N 1
ATOM 798 C CA . GLY A 1 98 ? 11.692 -19.684 -25.294 1.00 92.62 98 GLY A CA 1
ATOM 799 C C . GLY A 1 98 ? 12.188 -20.221 -23.945 1.00 92.62 98 GLY A C 1
ATOM 800 O O . GLY A 1 98 ? 11.796 -21.309 -23.535 1.00 92.62 98 GLY A O 1
ATOM 801 N N . GLU A 1 99 ? 13.007 -19.455 -23.225 1.00 92.19 99 GLU A N 1
ATOM 802 C CA . GLU A 1 99 ? 13.623 -19.819 -21.946 1.00 92.19 99 GLU A CA 1
ATOM 803 C C . GLU A 1 99 ? 12.994 -19.016 -20.803 1.00 92.19 99 GLU A C 1
ATOM 805 O O . GLU A 1 99 ? 13.680 -18.307 -20.071 1.00 92.19 99 GLU A O 1
ATOM 810 N N . ALA A 1 100 ? 11.668 -19.053 -20.661 1.00 90.44 100 ALA A N 1
ATOM 811 C CA . ALA A 1 100 ? 10.991 -18.282 -19.621 1.00 90.44 100 ALA A CA 1
ATOM 812 C C . ALA A 1 100 ? 11.516 -18.660 -18.219 1.00 90.44 100 ALA A C 1
ATOM 814 O O . ALA A 1 100 ? 11.294 -19.770 -17.737 1.00 90.44 100 ALA A O 1
ATOM 815 N N . LYS A 1 101 ? 12.201 -17.716 -17.564 1.00 89.81 101 LYS A N 1
ATOM 816 C CA . LYS A 1 101 ? 12.772 -17.874 -16.219 1.00 89.81 101 LYS A CA 1
ATOM 817 C C . LYS A 1 101 ? 11.879 -17.235 -15.165 1.00 89.81 101 LYS A C 1
ATOM 819 O O . LYS A 1 101 ? 11.203 -16.233 -15.420 1.00 89.81 101 LYS A O 1
ATOM 824 N N . ASP A 1 102 ? 11.891 -17.813 -13.970 1.00 89.38 102 ASP A N 1
ATOM 825 C CA . ASP A 1 102 ? 11.183 -17.257 -12.828 1.00 89.38 102 ASP A CA 1
ATOM 826 C C . ASP A 1 102 ? 11.957 -16.097 -12.176 1.00 89.38 102 ASP A C 1
ATOM 828 O O . ASP A 1 102 ? 13.079 -15.731 -12.539 1.00 89.38 102 ASP A O 1
ATOM 832 N N . ALA A 1 103 ? 11.303 -15.464 -11.208 1.00 86.25 103 ALA A N 1
ATOM 833 C CA . ALA A 1 103 ? 11.817 -14.281 -10.549 1.00 86.25 103 ALA A CA 1
ATOM 834 C C . ALA A 1 103 ? 13.165 -14.501 -9.815 1.00 86.25 103 ALA A C 1
ATOM 836 O O . ALA A 1 103 ? 14.045 -13.646 -9.988 1.00 86.25 103 ALA A O 1
ATOM 837 N N . PRO A 1 104 ? 13.329 -15.565 -9.003 1.00 91.38 104 PRO A N 1
ATOM 838 C CA . PRO A 1 104 ? 14.598 -15.915 -8.366 1.00 91.38 104 PRO A CA 1
ATOM 839 C C . PRO A 1 104 ? 15.721 -16.271 -9.343 1.00 91.38 104 PRO A C 1
ATOM 841 O O . PRO A 1 104 ? 16.833 -15.775 -9.163 1.00 91.38 104 PRO A O 1
ATOM 844 N N . THR A 1 105 ? 15.454 -17.062 -10.387 1.00 91.44 105 THR A N 1
ATOM 845 C CA . THR A 1 105 ? 16.480 -17.440 -11.371 1.00 91.44 105 THR A CA 1
ATOM 846 C C . THR A 1 105 ? 16.982 -16.216 -12.133 1.00 91.44 105 THR A C 1
ATOM 848 O O . THR A 1 105 ? 18.186 -16.031 -12.271 1.00 91.44 105 THR A O 1
ATOM 851 N N . LEU A 1 106 ? 16.092 -15.295 -12.523 1.00 91.50 106 LEU A N 1
ATOM 852 C CA . LEU A 1 106 ? 16.504 -14.027 -13.139 1.00 91.50 106 LEU A CA 1
ATOM 853 C C . LEU A 1 106 ? 17.398 -13.177 -12.221 1.00 91.50 106 LEU A C 1
ATOM 855 O O . LEU A 1 106 ? 18.280 -12.470 -12.703 1.00 91.50 106 LEU A O 1
ATOM 859 N N . HIS A 1 107 ? 17.167 -13.212 -10.903 1.00 91.06 107 HIS A N 1
ATOM 860 C CA . HIS A 1 107 ? 18.057 -12.543 -9.955 1.00 91.06 107 HIS A CA 1
ATOM 861 C C . HIS A 1 107 ? 19.427 -13.223 -9.938 1.00 91.06 107 HIS A C 1
ATOM 863 O O . HIS A 1 107 ? 20.431 -12.546 -10.107 1.00 91.06 107 HIS A O 1
ATOM 869 N N . GLN A 1 108 ? 19.479 -14.542 -9.771 1.00 93.38 108 GLN A N 1
ATOM 870 C CA . GLN A 1 108 ? 20.748 -15.272 -9.702 1.00 93.38 108 GLN A CA 1
ATOM 871 C C . GLN A 1 108 ? 21.599 -15.086 -10.965 1.00 93.38 108 GLN A C 1
ATOM 873 O O . GLN A 1 108 ? 22.789 -14.811 -10.853 1.00 93.38 108 GLN A O 1
ATOM 878 N N . ASP A 1 109 ? 20.976 -15.155 -12.140 1.00 92.94 109 ASP A N 1
ATOM 879 C CA . ASP A 1 109 ? 21.691 -15.144 -13.416 1.00 92.94 109 ASP A CA 1
ATOM 880 C C . ASP A 1 109 ? 22.152 -13.742 -13.846 1.00 92.94 109 ASP A C 1
ATOM 882 O O . ASP A 1 109 ? 23.211 -13.599 -14.452 1.00 92.94 109 ASP A O 1
ATOM 886 N N . TYR A 1 110 ? 21.364 -12.700 -13.549 1.00 93.75 110 TYR A N 1
ATOM 887 C CA . TYR A 1 110 ? 21.560 -11.364 -14.135 1.00 93.75 110 TYR A CA 1
ATOM 888 C C . TYR A 1 110 ? 21.797 -10.252 -13.103 1.00 93.75 110 TYR A C 1
ATOM 890 O O . TYR A 1 110 ? 21.964 -9.087 -13.470 1.00 93.75 110 TYR A O 1
ATOM 898 N N . PHE A 1 111 ? 21.818 -10.551 -11.799 1.00 92.56 111 PHE A N 1
ATOM 899 C CA . PHE A 1 111 ? 22.026 -9.510 -10.785 1.00 92.56 111 PHE A CA 1
ATOM 900 C C . PHE A 1 111 ? 23.406 -8.860 -10.877 1.00 92.56 111 PHE A C 1
ATOM 902 O O . PHE A 1 111 ? 23.524 -7.651 -10.665 1.00 92.56 111 PHE A O 1
ATOM 909 N N . ASP A 1 112 ? 24.440 -9.622 -11.227 1.00 93.69 112 ASP A N 1
ATOM 910 C CA . ASP A 1 112 ? 25.767 -9.046 -11.410 1.00 93.69 112 ASP A CA 1
ATOM 911 C C . ASP A 1 112 ? 25.823 -8.147 -12.649 1.00 93.69 112 ASP A C 1
ATOM 913 O O . ASP A 1 112 ? 26.394 -7.064 -12.559 1.00 93.69 112 ASP A O 1
ATOM 917 N N . GLU A 1 113 ? 25.144 -8.486 -13.749 1.00 92.75 113 GLU A N 1
ATOM 918 C CA . GLU A 1 113 ? 24.995 -7.583 -14.904 1.00 92.75 113 GLU A CA 1
ATOM 919 C C . GLU A 1 113 ? 24.374 -6.244 -14.471 1.00 92.75 113 GLU A C 1
ATOM 921 O O . GLU A 1 113 ? 24.924 -5.179 -14.749 1.00 92.75 113 GLU A O 1
ATOM 926 N N . TYR A 1 114 ? 23.309 -6.283 -13.664 1.00 93.88 114 TYR A N 1
ATOM 927 C CA . TYR A 1 114 ? 22.686 -5.073 -13.121 1.00 93.88 114 TYR A CA 1
ATOM 928 C C . TYR A 1 114 ? 23.630 -4.224 -12.249 1.00 93.88 114 TYR A C 1
ATOM 930 O O . TYR A 1 114 ? 23.567 -2.986 -12.266 1.00 93.88 114 TYR A O 1
ATOM 938 N N . LYS A 1 115 ? 24.510 -4.852 -11.456 1.00 93.50 115 LYS A N 1
ATOM 939 C CA . LYS A 1 115 ? 25.477 -4.115 -10.623 1.00 93.50 115 LYS A CA 1
ATOM 940 C C . LYS A 1 115 ? 26.468 -3.319 -11.463 1.00 93.50 115 LYS A C 1
ATOM 942 O O . LYS A 1 115 ? 26.830 -2.222 -11.043 1.00 93.50 115 LYS A O 1
ATOM 947 N N . HIS A 1 116 ? 26.857 -3.845 -12.622 1.00 95.31 116 HIS A N 1
ATOM 948 C CA . HIS A 1 116 ? 27.821 -3.206 -13.516 1.00 95.31 116 HIS A CA 1
ATOM 949 C C . HIS A 1 116 ? 27.223 -2.056 -14.334 1.00 95.31 116 HIS A C 1
ATOM 951 O O . HIS A 1 116 ? 27.979 -1.257 -14.880 1.00 95.31 116 HIS A O 1
ATOM 957 N N . LEU A 1 117 ? 25.893 -1.915 -14.369 1.00 93.38 117 LEU A N 1
ATOM 958 C CA . LEU A 1 117 ? 25.249 -0.785 -15.033 1.00 93.38 117 LEU A CA 1
ATOM 959 C C . LEU A 1 117 ? 25.579 0.541 -14.345 1.00 93.38 117 LEU A C 1
ATOM 961 O O . LEU A 1 117 ? 25.444 0.698 -13.121 1.00 93.38 117 LEU A O 1
ATOM 965 N N . THR A 1 118 ? 25.913 1.528 -15.162 1.00 93.88 118 THR A N 1
ATOM 966 C CA . THR A 1 118 ? 26.053 2.925 -14.766 1.00 93.88 118 THR A CA 1
ATOM 967 C C . THR A 1 118 ? 24.711 3.521 -14.337 1.00 93.88 118 THR A C 1
ATOM 969 O O . THR A 1 118 ? 23.631 2.975 -14.581 1.00 93.88 118 THR A O 1
ATOM 972 N N . VAL A 1 119 ? 24.767 4.685 -13.687 1.00 89.75 119 VAL A N 1
ATOM 973 C CA . VAL A 1 119 ? 23.559 5.428 -13.293 1.00 89.75 119 VAL A CA 1
ATOM 974 C C . VAL A 1 119 ? 22.729 5.816 -14.522 1.00 89.75 119 VAL A C 1
ATOM 976 O O . VAL A 1 119 ? 21.515 5.648 -14.506 1.00 89.75 119 VAL A O 1
ATOM 979 N N . ALA A 1 120 ? 23.381 6.246 -15.607 1.00 91.06 120 ALA A N 1
ATOM 980 C CA . ALA A 1 120 ? 22.707 6.630 -16.846 1.00 91.06 120 ALA A CA 1
ATOM 981 C C . ALA A 1 120 ? 21.978 5.449 -17.510 1.00 91.06 120 ALA A C 1
ATOM 983 O O . ALA A 1 120 ? 20.847 5.600 -17.966 1.00 91.06 120 ALA A O 1
ATOM 984 N N . GLU A 1 121 ? 22.581 4.257 -17.522 1.00 90.88 121 GLU A N 1
ATOM 985 C CA . GLU A 1 121 ? 21.947 3.049 -18.069 1.00 90.88 121 GLU A CA 1
ATOM 986 C C . GLU A 1 121 ? 20.760 2.591 -17.215 1.00 90.88 121 GLU A C 1
ATOM 988 O O . GLU A 1 121 ? 19.718 2.208 -17.748 1.00 90.88 121 GLU A O 1
ATOM 993 N N . LYS A 1 122 ? 20.886 2.690 -15.886 1.00 91.75 122 LYS A N 1
ATOM 994 C CA . LYS A 1 122 ? 19.788 2.437 -14.942 1.00 91.75 122 LYS A CA 1
ATOM 995 C C . LYS A 1 122 ? 18.626 3.408 -15.138 1.00 91.75 122 LYS A C 1
ATOM 997 O O . LYS A 1 122 ? 17.475 2.987 -15.070 1.00 91.75 122 LYS A O 1
ATOM 1002 N N . ASP A 1 123 ? 18.904 4.678 -15.409 1.00 89.62 123 ASP A N 1
ATOM 1003 C CA . ASP A 1 123 ? 17.864 5.658 -15.720 1.00 89.62 123 ASP A CA 1
ATOM 1004 C C . ASP A 1 123 ? 17.201 5.374 -17.075 1.00 89.62 123 ASP A C 1
ATOM 1006 O O . ASP A 1 123 ? 15.974 5.385 -17.162 1.00 89.62 123 ASP A O 1
ATOM 1010 N N . ALA A 1 124 ? 17.978 5.023 -18.103 1.00 89.00 124 ALA A N 1
ATOM 1011 C CA . ALA A 1 124 ? 17.442 4.646 -19.411 1.00 89.00 124 ALA A CA 1
ATOM 1012 C C . ALA A 1 124 ? 16.535 3.403 -19.344 1.00 89.00 124 ALA A C 1
ATOM 1014 O O . ALA A 1 124 ? 15.526 3.343 -20.044 1.00 89.00 124 ALA A O 1
ATOM 1015 N N . LEU A 1 125 ? 16.865 2.430 -18.486 1.00 90.50 125 LEU A N 1
ATOM 1016 C CA . LEU A 1 125 ? 16.019 1.263 -18.209 1.00 90.50 125 LEU A CA 1
ATOM 1017 C C . LEU A 1 125 ? 14.661 1.661 -17.631 1.00 90.50 125 LEU A C 1
ATOM 1019 O O . LEU A 1 125 ? 13.630 1.140 -18.049 1.00 90.50 125 LEU A O 1
ATOM 1023 N N . VAL A 1 126 ? 14.653 2.595 -16.678 1.00 88.19 126 VAL A N 1
ATOM 1024 C CA . VAL A 1 126 ? 13.410 3.084 -16.076 1.00 88.19 126 VAL A CA 1
ATOM 1025 C C . VAL A 1 126 ? 12.536 3.791 -17.101 1.00 88.19 126 VAL A C 1
ATOM 1027 O O . VAL A 1 126 ? 11.327 3.583 -17.080 1.00 88.19 126 VAL A O 1
ATOM 1030 N N . GLU A 1 127 ? 13.120 4.608 -17.979 1.00 86.94 127 GLU A N 1
ATOM 1031 C CA . GLU A 1 127 ? 12.342 5.292 -19.016 1.00 86.94 127 GLU A CA 1
ATOM 1032 C C . GLU A 1 127 ? 11.720 4.293 -20.001 1.00 86.94 127 GLU A C 1
ATOM 1034 O O . GLU A 1 127 ? 10.508 4.330 -20.189 1.00 86.94 127 GLU A O 1
ATOM 1039 N N . ARG A 1 128 ? 12.481 3.311 -20.509 1.00 85.56 128 ARG A N 1
ATOM 1040 C CA . ARG A 1 128 ? 11.921 2.256 -21.380 1.00 85.56 128 ARG A CA 1
ATOM 1041 C C . ARG A 1 128 ? 10.779 1.485 -20.720 1.00 85.56 128 ARG A C 1
ATOM 1043 O O . ARG A 1 128 ? 9.782 1.180 -21.364 1.00 85.56 128 ARG A O 1
ATOM 1050 N N . PHE A 1 129 ? 10.914 1.187 -19.429 1.00 84.88 129 PHE A N 1
ATOM 1051 C CA . PHE A 1 129 ? 9.914 0.429 -18.682 1.00 84.88 129 PHE A CA 1
ATOM 1052 C C . PHE A 1 129 ? 8.615 1.208 -18.424 1.00 84.88 129 PHE A C 1
ATOM 1054 O O . PHE A 1 129 ? 7.577 0.591 -18.213 1.00 84.88 129 PHE A O 1
ATOM 1061 N N . LYS A 1 130 ? 8.644 2.547 -18.428 1.00 79.44 130 LYS A N 1
ATOM 1062 C CA . LYS A 1 130 ? 7.417 3.360 -18.331 1.00 79.44 130 LYS A CA 1
ATOM 1063 C C . LYS A 1 130 ? 6.606 3.361 -19.627 1.00 79.44 130 LYS A C 1
ATOM 1065 O O . LYS A 1 130 ? 5.397 3.556 -19.558 1.00 79.44 130 LYS A O 1
ATOM 1070 N N . ASP A 1 131 ? 7.272 3.169 -20.763 1.00 64.38 131 ASP A N 1
ATOM 1071 C CA . ASP A 1 131 ? 6.659 3.166 -22.096 1.00 64.38 131 ASP A CA 1
ATOM 1072 C C . ASP A 1 131 ? 6.112 1.779 -22.501 1.00 64.38 131 ASP A C 1
ATOM 1074 O O . ASP A 1 131 ? 5.578 1.630 -23.602 1.00 64.38 131 ASP A O 1
ATOM 1078 N N . THR A 1 132 ? 6.255 0.767 -21.631 1.00 58.22 132 THR A N 1
ATOM 1079 C CA . THR A 1 132 ? 5.789 -0.620 -21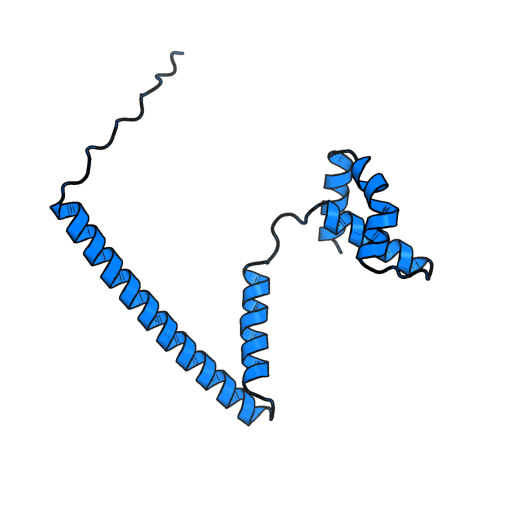.838 1.00 58.22 132 THR A CA 1
ATOM 1080 C C . THR A 1 132 ? 4.448 -0.868 -21.151 1.00 58.22 132 THR A C 1
ATOM 1082 O O . THR A 1 132 ? 3.589 -1.538 -21.766 1.00 58.22 132 THR A O 1
#

Foldseek 3Di:
DDDDPDDPDDDDDDDPVRVVVVVVVVVVVVVVVVVVVVVVVVVLLVVLVVVCVVVVHHSVVSVCVVVVVVVCVVPVDDQDQLVVLVLVVVQVVCVVVVNRDDDVVSCVPCVVVVVPDDPVRSNVSSVVSVVD

Organism: NCBI:txid230809